Protein AF-A0A956I4I1-F1 (afdb_monomer)

Secondary structure (DSSP, 8-state):
----S------HHHHHHHHHHHHHHHSTTS-GGGHHHHHHHHHHHHHHHHHHS-S-SSS--GGG--HHHHHHHHHHH--SHHHHHHHHHHHHHHHHHHHHHHHTTSS-HHHHHHHHHHHHHHHHHH-

Solvent-accessible surface area (backbone atoms only — not comparable to full-atom values): 7339 Å² total; per-residue (Å²): 136,87,91,76,91,72,83,76,72,68,46,73,42,53,57,54,42,47,57,57,43,53,52,42,46,72,32,92,70,35,54,77,91,44,31,66,53,37,62,59,43,50,51,53,53,50,54,56,48,52,73,73,45,70,90,76,88,80,64,65,61,70,72,69,63,50,64,67,60,52,51,52,53,48,40,75,73,35,69,47,77,66,40,46,52,53,49,29,57,40,30,63,44,46,33,46,47,43,55,48,34,30,75,70,66,76,28,56,57,84,53,34,50,62,48,34,54,51,28,50,57,51,31,63,73,60,104

Nearest PDB structures (foldseek):
  5jsb-assembly1_B  TM=3.882E-01  e=2.409E+00  synthetic construct
  2rld-assembly1_E  TM=4.618E-01  e=6.731E+00  Bacteroides thetaiotaomicron VPI-5482

Mean predicted aligned error: 6.23 Å

Foldseek 3Di:
DDDDPDPPCCDPQNVQQQVLLQVCLPDPLQPVVLSVVSNPLVSVVSVVQVVVDDPDDDYRPPLPDDVVVVVVVLCVVPVDPVSLVNVLSSLVRVLSSLVSCCVVVVDPPVSSVVVNVVSVVVNVVSD

Radius of gyration: 15.04 Å; Cα contacts (8 Å, |Δi|>4): 116; chains: 1; bounding box: 32×51×33 Å

Sequence (127 aa):
MSRSYADRSITLHERIAHVSIERFARSPRCPDDHRFHARSSLQLVVSWLAVFAEHDSRGVPWHRLSPDGFVSAALDCDASPKGRRFLADVLDVMTPFYSFLAEQGVVRRDEAMPIQRRLVELSLAFS

pLDDT: mean 84.69, std 15.43, range [36.91, 97.19]

Structure (mmCIF, N/CA/C/O backbone):
data_AF-A0A956I4I1-F1
#
_entry.id   AF-A0A956I4I1-F1
#
loop_
_atom_site.group_PDB
_atom_site.id
_atom_site.type_symbol
_atom_site.label_atom_id
_atom_site.label_alt_id
_atom_site.label_comp_id
_atom_site.label_asym_id
_atom_site.label_entity_id
_atom_site.label_seq_id
_atom_site.pdbx_PDB_ins_code
_atom_site.Cartn_x
_atom_site.Cartn_y
_atom_site.Cartn_z
_atom_site.occupancy
_atom_site.B_iso_or_equiv
_atom_site.auth_seq_id
_atom_site.auth_comp_id
_atom_site.auth_asym_id
_atom_site.auth_atom_id
_atom_site.pdbx_PDB_model_num
ATOM 1 N N . MET A 1 1 ? 12.117 38.937 -10.849 1.00 38.31 1 MET A N 1
ATOM 2 C CA . MET A 1 1 ? 11.493 37.703 -11.368 1.00 38.31 1 MET A CA 1
ATOM 3 C C . MET A 1 1 ? 11.710 36.576 -10.363 1.00 38.31 1 MET A C 1
ATOM 5 O O . MET A 1 1 ? 12.828 36.395 -9.907 1.00 38.31 1 MET A O 1
ATOM 9 N N . SER A 1 2 ? 10.612 35.906 -10.004 1.00 39.06 2 SER A N 1
ATOM 10 C CA . SER A 1 2 ? 10.493 34.572 -9.387 1.00 39.06 2 SER A CA 1
ATOM 11 C C . SER A 1 2 ? 11.173 34.282 -8.041 1.00 39.06 2 SER A C 1
ATOM 13 O O . SER A 1 2 ? 12.124 33.51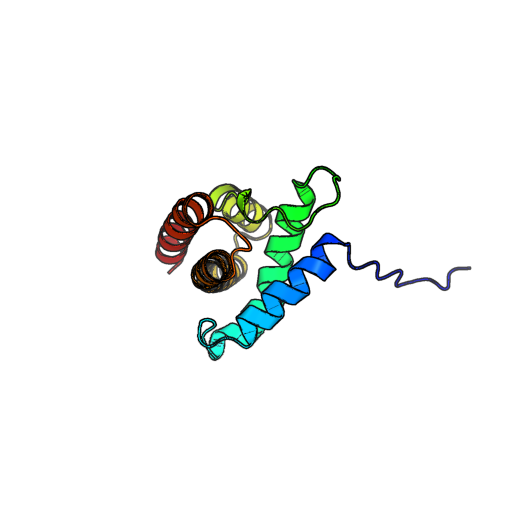3 -7.954 1.00 39.06 2 SER A O 1
ATOM 15 N N . ARG A 1 3 ? 10.557 34.770 -6.956 1.00 43.28 3 ARG A N 1
ATOM 16 C CA . ARG A 1 3 ? 10.466 34.018 -5.692 1.00 43.28 3 ARG A CA 1
ATOM 17 C C . ARG A 1 3 ? 9.083 33.364 -5.621 1.00 43.28 3 ARG A C 1
ATOM 19 O O . ARG A 1 3 ? 8.131 34.048 -5.280 1.00 43.28 3 ARG A O 1
ATOM 26 N N . SER A 1 4 ? 8.986 32.082 -5.970 1.00 39.47 4 SER A N 1
ATOM 27 C CA . SER A 1 4 ? 8.002 31.135 -5.410 1.00 39.47 4 SER A CA 1
ATOM 28 C C . SER A 1 4 ? 8.307 29.719 -5.924 1.00 39.47 4 SER A C 1
ATOM 30 O O . SER A 1 4 ? 7.581 29.146 -6.726 1.00 39.47 4 SER A O 1
ATOM 32 N N . TYR A 1 5 ? 9.456 29.168 -5.527 1.00 39.66 5 TYR A N 1
ATOM 33 C CA . TYR A 1 5 ? 9.709 27.728 -5.607 1.00 39.66 5 TYR A CA 1
ATOM 34 C C . TYR A 1 5 ? 9.308 27.155 -4.252 1.00 39.66 5 TYR A C 1
ATOM 36 O O . TYR A 1 5 ? 10.103 27.241 -3.321 1.00 39.66 5 TYR A O 1
ATOM 44 N N . ALA A 1 6 ? 8.067 26.673 -4.150 1.00 36.91 6 ALA A N 1
ATOM 45 C CA . ALA A 1 6 ? 7.483 25.865 -3.068 1.00 36.91 6 ALA A CA 1
ATOM 46 C C . ALA A 1 6 ? 6.068 26.347 -2.721 1.00 36.91 6 ALA A C 1
ATOM 48 O O . ALA A 1 6 ? 5.773 26.614 -1.557 1.00 36.91 6 ALA A O 1
ATOM 49 N N . ASP A 1 7 ? 5.167 26.393 -3.702 1.00 40.53 7 ASP A N 1
ATOM 50 C CA . ASP A 1 7 ? 3.756 26.224 -3.361 1.00 40.53 7 ASP A CA 1
ATOM 51 C C . ASP A 1 7 ? 3.550 24.737 -3.021 1.00 40.53 7 ASP A C 1
ATOM 53 O O . ASP A 1 7 ? 3.206 23.906 -3.858 1.00 40.53 7 ASP A O 1
ATOM 57 N N . ARG A 1 8 ? 3.935 24.364 -1.791 1.00 42.59 8 ARG A N 1
ATOM 58 C CA . ARG A 1 8 ? 3.746 23.024 -1.217 1.00 42.59 8 ARG A CA 1
ATOM 59 C C . ARG A 1 8 ? 2.275 22.848 -0.860 1.00 42.59 8 ARG A C 1
ATOM 61 O O . ARG A 1 8 ? 1.933 22.661 0.311 1.00 42.59 8 ARG A O 1
ATOM 68 N N . SER A 1 9 ? 1.393 22.887 -1.851 1.00 43.53 9 SER A N 1
ATOM 69 C CA . SER A 1 9 ? 0.046 22.380 -1.655 1.00 43.53 9 SER A CA 1
ATOM 70 C C . SER A 1 9 ? 0.139 20.856 -1.616 1.00 43.53 9 SER A C 1
ATOM 72 O O . SER A 1 9 ? -0.030 20.182 -2.627 1.00 43.53 9 SER A O 1
ATOM 74 N N . ILE A 1 10 ? 0.434 20.304 -0.438 1.00 53.97 10 ILE A N 1
ATOM 75 C CA . ILE A 1 10 ? 0.051 18.927 -0.135 1.00 53.97 10 ILE A CA 1
ATOM 76 C C . ILE A 1 10 ? -1.432 18.846 -0.501 1.00 53.97 10 ILE A C 1
ATOM 78 O O . ILE A 1 10 ? -2.254 19.581 0.069 1.00 53.97 10 ILE A O 1
ATOM 82 N N . THR A 1 11 ? -1.762 18.045 -1.510 1.00 67.81 11 THR A N 1
ATOM 83 C CA . THR A 1 11 ? -3.140 17.911 -1.981 1.00 67.81 11 THR A CA 1
ATOM 84 C C . THR A 1 11 ? -4.007 17.462 -0.800 1.00 67.81 11 THR A C 1
ATOM 86 O O . THR A 1 11 ? -3.524 16.843 0.153 1.00 67.81 11 THR A O 1
ATOM 89 N N . LEU A 1 12 ? -5.302 17.791 -0.794 1.00 71.12 12 LEU A N 1
ATOM 90 C CA . LEU A 1 12 ? -6.193 17.372 0.299 1.00 71.12 12 LEU A CA 1
ATOM 91 C C . LEU A 1 12 ? -6.103 15.852 0.558 1.00 71.12 12 LEU A C 1
ATOM 93 O O . LEU A 1 12 ? -6.095 15.429 1.713 1.00 71.12 12 LEU A O 1
ATOM 97 N N . HIS A 1 13 ? -5.927 15.066 -0.507 1.00 72.88 13 HIS A N 1
ATOM 98 C CA . HIS A 1 13 ? -5.676 13.627 -0.466 1.00 72.88 13 HIS A CA 1
ATOM 99 C C . HIS A 1 13 ? -4.433 13.266 0.345 1.00 72.88 13 HIS A C 1
ATOM 101 O O . HIS A 1 13 ? -4.518 12.449 1.254 1.00 72.88 13 HIS A O 1
ATOM 107 N N . GLU A 1 14 ? -3.302 13.914 0.087 1.00 75.06 14 GLU A N 1
ATOM 108 C CA . GLU A 1 14 ? -2.057 13.658 0.807 1.00 75.06 14 GLU A CA 1
ATOM 109 C C . GLU A 1 14 ? -2.139 14.062 2.287 1.00 75.06 14 GLU A C 1
ATOM 111 O O . GLU A 1 14 ? -1.612 13.350 3.139 1.00 75.06 14 GLU A O 1
ATOM 116 N N . ARG A 1 15 ? -2.855 15.146 2.633 1.00 76.81 15 ARG A N 1
ATOM 117 C CA . ARG A 1 15 ? -3.084 15.519 4.045 1.00 76.81 15 ARG A CA 1
ATOM 118 C C . ARG A 1 15 ? -3.921 14.474 4.784 1.00 76.81 15 ARG A C 1
ATOM 120 O O . ARG A 1 15 ? -3.579 14.091 5.900 1.00 76.81 15 ARG A O 1
ATOM 127 N N . ILE A 1 16 ? -5.003 14.006 4.163 1.00 78.62 16 ILE A N 1
ATOM 128 C CA . ILE A 1 16 ? -5.884 12.972 4.731 1.00 78.62 16 ILE A CA 1
ATOM 129 C C . ILE A 1 16 ? -5.141 11.632 4.828 1.00 78.62 16 ILE A C 1
ATOM 131 O O . ILE A 1 16 ? -5.245 10.929 5.838 1.00 78.62 16 ILE A O 1
ATOM 135 N N . ALA A 1 17 ? -4.343 11.296 3.814 1.00 85.25 17 ALA A N 1
ATOM 136 C CA . ALA A 1 17 ? -3.516 10.101 3.814 1.00 85.25 17 ALA A CA 1
ATOM 137 C C . ALA A 1 17 ? -2.491 10.104 4.942 1.00 85.25 17 ALA A C 1
ATOM 139 O O . ALA A 1 17 ? -2.345 9.098 5.636 1.00 85.25 17 ALA A O 1
ATOM 140 N N . HIS A 1 18 ? -1.818 11.241 5.145 1.00 87.56 18 HIS A N 1
ATOM 141 C CA . HIS A 1 18 ? -0.758 11.385 6.133 1.00 87.56 18 HIS A CA 1
ATOM 142 C C . HIS A 1 18 ? -1.226 10.987 7.535 1.00 87.56 18 HIS A C 1
ATOM 144 O O . HIS A 1 18 ? -0.508 10.293 8.248 1.00 87.56 18 HIS A O 1
ATOM 150 N N . VAL A 1 19 ? -2.464 11.333 7.908 1.00 88.88 19 VAL A N 1
ATOM 151 C CA . VAL A 1 19 ? -3.049 10.918 9.193 1.00 88.88 19 VAL A CA 1
ATOM 152 C C . VAL A 1 19 ? -3.134 9.394 9.300 1.00 88.88 19 VAL A C 1
ATOM 154 O O . VAL A 1 19 ? -2.754 8.825 10.321 1.00 88.88 19 VAL A O 1
ATOM 157 N N . SER A 1 20 ? -3.608 8.715 8.254 1.00 91.38 20 SER A N 1
ATOM 158 C CA . SER A 1 20 ? -3.730 7.250 8.252 1.00 91.38 20 SER A CA 1
ATOM 159 C C . SER A 1 20 ? -2.359 6.567 8.270 1.00 91.38 20 SER A C 1
ATOM 161 O O . SER A 1 20 ? -2.160 5.615 9.023 1.00 91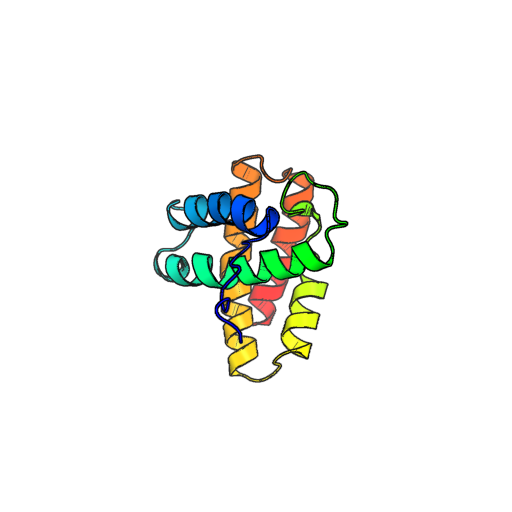.38 20 SER A O 1
ATOM 163 N N . ILE A 1 21 ? -1.403 7.097 7.502 1.00 93.56 21 ILE A N 1
ATOM 164 C CA . ILE A 1 21 ? -0.025 6.598 7.414 1.00 93.56 21 ILE A CA 1
ATOM 165 C C . ILE A 1 21 ? 0.704 6.766 8.751 1.00 93.56 21 ILE A C 1
ATOM 167 O O . ILE A 1 21 ? 1.298 5.813 9.246 1.00 93.56 21 ILE A O 1
ATOM 171 N N . GLU A 1 22 ? 0.624 7.937 9.388 1.00 94.31 22 GLU A N 1
ATOM 172 C CA . GLU A 1 22 ? 1.264 8.171 10.688 1.00 94.31 22 GLU A CA 1
ATOM 173 C C . GLU A 1 22 ? 0.661 7.307 11.793 1.00 94.31 22 GLU A C 1
ATOM 175 O O . GLU A 1 22 ? 1.394 6.777 12.631 1.00 94.31 22 GLU A O 1
ATOM 180 N N . ARG A 1 23 ? -0.666 7.134 11.801 1.00 94.81 23 ARG A N 1
ATOM 181 C CA . ARG A 1 23 ? -1.320 6.243 12.767 1.00 94.81 23 ARG A CA 1
ATOM 182 C C . ARG A 1 23 ? -0.880 4.797 12.562 1.00 94.81 23 ARG A C 1
ATOM 184 O O . ARG A 1 23 ? -0.574 4.132 13.548 1.00 94.81 23 ARG A O 1
ATOM 191 N N . PHE A 1 24 ? -0.785 4.335 11.316 1.00 95.81 24 PHE A N 1
ATOM 192 C CA . PHE A 1 24 ? -0.260 3.009 11.007 1.00 95.81 24 PHE A CA 1
ATOM 193 C C . PHE A 1 24 ? 1.199 2.854 11.452 1.00 95.81 24 PHE A C 1
ATOM 195 O O . PHE A 1 24 ? 1.507 1.924 12.192 1.00 95.81 24 PHE A O 1
ATOM 202 N N . ALA A 1 25 ? 2.074 3.797 11.094 1.00 94.62 25 ALA A N 1
ATOM 203 C CA . ALA A 1 25 ? 3.506 3.752 11.395 1.00 94.62 25 ALA A CA 1
ATOM 204 C C . ALA A 1 25 ? 3.839 3.846 12.898 1.00 94.62 25 ALA A C 1
ATOM 206 O O . ALA A 1 25 ? 4.977 3.598 13.298 1.00 94.62 25 ALA A O 1
ATOM 207 N N . ARG A 1 26 ? 2.873 4.241 13.736 1.00 94.50 26 ARG A N 1
ATOM 208 C CA . ARG A 1 26 ? 2.967 4.218 15.208 1.00 94.50 26 ARG A CA 1
ATOM 209 C C . ARG A 1 26 ? 2.230 3.033 15.833 1.00 94.50 26 ARG A C 1
ATOM 211 O O . ARG A 1 26 ? 2.342 2.819 17.036 1.00 94.50 26 ARG A O 1
ATOM 218 N N . SER A 1 27 ? 1.445 2.305 15.046 1.00 93.88 27 SER A N 1
ATOM 219 C CA . SER A 1 27 ? 0.686 1.152 15.514 1.00 93.88 27 SER A CA 1
ATOM 220 C C . SER A 1 27 ? 1.581 -0.088 15.605 1.00 93.88 27 SER A C 1
ATOM 222 O O . SER A 1 27 ? 2.507 -0.228 14.805 1.00 93.88 27 SER A O 1
ATOM 224 N N . PRO A 1 28 ? 1.258 -1.052 16.485 1.00 92.00 28 PRO A N 1
ATOM 225 C CA . PRO A 1 28 ? 1.946 -2.344 16.527 1.00 92.00 28 PRO A CA 1
ATOM 226 C C . PRO A 1 28 ? 1.721 -3.197 15.264 1.00 92.00 28 PRO A C 1
ATOM 228 O O . PRO A 1 28 ? 2.307 -4.265 15.138 1.00 92.00 28 PRO A O 1
ATOM 231 N N . ARG A 1 29 ? 0.858 -2.761 14.331 1.00 89.94 29 ARG A N 1
ATOM 232 C CA . ARG A 1 29 ? 0.636 -3.433 13.042 1.00 89.94 29 ARG A CA 1
ATOM 233 C C . ARG A 1 29 ? 1.669 -3.061 11.984 1.00 89.94 29 ARG A C 1
ATOM 235 O O . ARG A 1 29 ? 1.734 -3.747 10.972 1.00 89.94 29 ARG A O 1
ATOM 242 N N . CYS A 1 30 ? 2.454 -2.007 12.197 1.00 92.75 30 CYS A N 1
ATOM 243 C CA . CYS A 1 30 ? 3.594 -1.693 11.347 1.00 92.75 30 CYS A CA 1
ATOM 244 C C . CYS A 1 30 ? 4.859 -2.277 11.990 1.00 92.75 30 CYS A C 1
ATOM 246 O O . CYS A 1 30 ? 5.247 -1.783 13.053 1.00 92.75 30 CYS A O 1
ATOM 248 N N . PRO A 1 31 ? 5.512 -3.282 11.373 1.00 87.38 31 PRO A N 1
ATOM 249 C CA . PRO A 1 31 ? 6.801 -3.779 11.847 1.00 87.38 31 PRO A CA 1
ATOM 250 C C . PRO A 1 31 ? 7.801 -2.634 12.015 1.00 87.38 31 PRO A C 1
ATOM 252 O O . PRO A 1 31 ? 7.787 -1.684 11.226 1.00 87.38 31 PRO A O 1
ATOM 255 N N . ASP A 1 32 ? 8.657 -2.712 13.033 1.00 87.56 32 ASP A N 1
ATOM 256 C CA . ASP A 1 32 ? 9.576 -1.625 13.391 1.00 87.56 32 ASP A CA 1
ATOM 257 C C . ASP A 1 32 ? 10.503 -1.253 12.230 1.00 87.56 32 ASP A C 1
ATOM 259 O O . ASP A 1 32 ? 10.590 -0.075 11.868 1.00 87.56 32 ASP A O 1
ATOM 263 N N . ASP A 1 33 ? 11.059 -2.262 11.561 1.00 85.88 33 ASP A N 1
ATOM 264 C CA . ASP A 1 33 ? 11.926 -2.100 10.390 1.00 85.88 33 ASP A CA 1
ATOM 265 C C . ASP A 1 33 ? 11.186 -1.487 9.188 1.00 85.88 33 ASP A C 1
ATOM 267 O O . ASP A 1 33 ? 11.787 -0.871 8.310 1.00 85.88 33 ASP A O 1
ATOM 271 N N . HIS A 1 34 ? 9.853 -1.575 9.166 1.00 84.94 34 HIS A N 1
ATOM 272 C CA . HIS A 1 34 ? 9.013 -1.064 8.085 1.00 84.94 34 HIS A CA 1
ATOM 273 C C . HIS A 1 34 ? 8.512 0.363 8.350 1.00 84.94 34 HIS A C 1
ATOM 275 O O . HIS A 1 34 ? 7.953 0.985 7.452 1.00 84.94 34 HIS A O 1
ATOM 281 N N . ARG A 1 35 ? 8.704 0.941 9.546 1.00 89.69 35 ARG A N 1
ATOM 282 C CA . ARG A 1 35 ? 8.113 2.250 9.912 1.00 89.69 35 ARG A CA 1
ATOM 283 C C . ARG A 1 35 ? 8.636 3.422 9.089 1.00 89.69 35 ARG A C 1
ATOM 285 O O . ARG A 1 35 ? 7.901 4.388 8.866 1.00 89.69 35 ARG A O 1
ATOM 292 N N . PHE A 1 36 ? 9.905 3.383 8.682 1.00 86.44 36 PHE A N 1
ATOM 293 C CA . PHE A 1 36 ? 10.459 4.386 7.770 1.00 86.44 36 PHE A CA 1
ATOM 294 C C . PHE A 1 36 ? 9.868 4.207 6.368 1.00 86.44 36 PHE A C 1
ATOM 296 O O . PHE A 1 36 ? 9.312 5.155 5.811 1.00 86.44 36 PHE A O 1
ATOM 303 N N . HIS A 1 37 ? 9.891 2.971 5.858 1.00 85.12 37 HIS A N 1
ATOM 304 C CA . HIS A 1 37 ? 9.327 2.605 4.559 1.00 85.12 37 HIS A CA 1
ATOM 305 C C . HIS A 1 37 ? 7.827 2.903 4.462 1.00 85.12 37 HIS A C 1
ATOM 307 O O . HIS A 1 37 ? 7.369 3.357 3.421 1.00 85.12 37 HIS A O 1
ATOM 313 N N . ALA A 1 38 ? 7.067 2.747 5.545 1.00 89.00 38 ALA A N 1
ATOM 314 C CA . ALA A 1 38 ? 5.651 3.083 5.604 1.00 89.00 38 ALA A CA 1
ATOM 315 C C . ALA A 1 38 ? 5.390 4.565 5.340 1.00 89.00 38 ALA A C 1
ATOM 317 O O . ALA A 1 38 ? 4.477 4.903 4.593 1.00 89.00 38 ALA A O 1
ATOM 318 N N . ARG A 1 39 ? 6.208 5.459 5.901 1.00 89.25 39 ARG A N 1
ATOM 319 C CA . ARG A 1 39 ? 6.032 6.907 5.725 1.00 89.25 39 ARG A CA 1
ATOM 320 C C . ARG A 1 39 ? 6.360 7.379 4.316 1.00 89.25 39 ARG A C 1
ATOM 322 O O . ARG A 1 39 ? 5.698 8.282 3.817 1.00 89.25 39 ARG A O 1
ATOM 329 N N . SER A 1 40 ? 7.376 6.793 3.689 1.00 85.12 40 SER A N 1
ATOM 330 C CA . SER A 1 40 ? 7.823 7.182 2.350 1.00 85.12 40 SER A CA 1
ATOM 331 C C . SER A 1 40 ? 7.045 6.469 1.242 1.00 85.12 40 SER A C 1
ATOM 333 O O . SER A 1 40 ? 6.569 7.111 0.310 1.00 85.12 40 SER A O 1
ATOM 335 N N . SER A 1 41 ? 6.868 5.155 1.352 1.00 87.25 41 SER A N 1
ATOM 336 C CA . SER A 1 41 ? 6.330 4.308 0.281 1.00 87.25 41 SER A CA 1
ATOM 337 C C . SER A 1 41 ? 4.812 4.401 0.168 1.00 87.25 41 SER A C 1
ATOM 339 O O . SER A 1 41 ? 4.285 4.469 -0.940 1.00 87.25 41 SER A O 1
ATOM 341 N N . LEU A 1 42 ? 4.087 4.490 1.293 1.00 90.69 42 LEU A N 1
ATOM 342 C CA . LEU A 1 42 ? 2.628 4.657 1.246 1.00 90.69 42 LEU A CA 1
ATOM 343 C C . LEU A 1 42 ? 2.229 6.010 0.653 1.00 90.69 42 LEU A C 1
ATOM 345 O O . LEU A 1 42 ? 1.155 6.119 0.070 1.00 90.69 42 LEU A O 1
ATOM 349 N N . GLN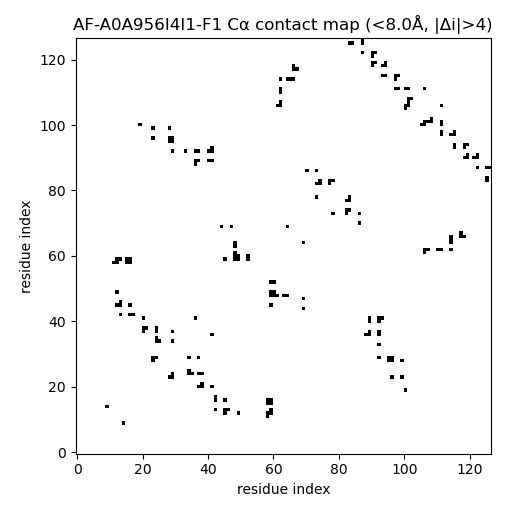 A 1 43 ? 3.099 7.020 0.730 1.00 87.06 43 GLN A N 1
ATOM 350 C CA . GLN A 1 43 ? 2.854 8.297 0.069 1.00 87.06 43 GLN A CA 1
ATOM 351 C C . GLN A 1 43 ? 2.811 8.146 -1.461 1.00 87.06 43 GLN A C 1
ATOM 353 O O . GLN A 1 43 ? 1.979 8.778 -2.104 1.00 87.06 43 GLN A O 1
ATOM 358 N N . LEU A 1 44 ? 3.623 7.260 -2.048 1.00 85.06 44 LEU A N 1
ATOM 359 C CA . LEU A 1 44 ? 3.567 6.976 -3.489 1.00 85.06 44 LEU A CA 1
ATOM 360 C C . LEU A 1 44 ? 2.255 6.297 -3.886 1.00 85.06 44 LEU A C 1
ATOM 362 O O . LEU A 1 44 ? 1.670 6.627 -4.916 1.00 85.06 44 LEU A O 1
ATOM 366 N N . VAL A 1 45 ? 1.758 5.387 -3.045 1.00 89.19 45 VAL A N 1
ATOM 367 C CA . VAL A 1 45 ? 0.452 4.739 -3.244 1.00 89.19 45 VAL A CA 1
ATOM 368 C C . VAL A 1 45 ? -0.671 5.779 -3.228 1.00 89.19 45 VAL A C 1
ATOM 370 O O . VAL A 1 45 ? -1.603 5.701 -4.024 1.00 89.19 45 VAL A O 1
ATOM 373 N N . VAL A 1 46 ? -0.576 6.782 -2.353 1.00 87.69 46 VAL A N 1
ATOM 374 C CA . VAL A 1 46 ? -1.536 7.895 -2.298 1.00 87.69 46 VAL A CA 1
ATOM 375 C C . VAL A 1 46 ? -1.492 8.714 -3.575 1.00 87.69 46 VAL A C 1
ATOM 377 O O . VAL A 1 46 ? -2.549 9.014 -4.122 1.00 87.69 46 VAL A O 1
ATOM 380 N N . SER A 1 47 ? -0.298 9.055 -4.065 1.00 84.00 47 SER A N 1
ATOM 381 C CA . SER A 1 47 ? -0.148 9.774 -5.331 1.00 84.00 47 SER A CA 1
ATOM 382 C C . SER A 1 47 ? -0.748 8.983 -6.492 1.00 84.00 47 SER A C 1
ATOM 384 O O . SER A 1 47 ? -1.480 9.554 -7.292 1.00 84.00 47 SER A O 1
ATOM 386 N N . TRP A 1 48 ? -0.521 7.667 -6.541 1.00 85.38 48 TRP A N 1
ATOM 387 C CA . TRP A 1 48 ? -1.139 6.787 -7.533 1.00 85.38 48 TRP A CA 1
ATOM 388 C C . TRP A 1 48 ? -2.667 6.828 -7.454 1.00 85.38 48 TRP A C 1
ATOM 390 O O . TRP A 1 48 ? -3.330 7.126 -8.441 1.00 85.38 48 TRP A O 1
ATOM 400 N N . LEU A 1 49 ? -3.240 6.614 -6.268 1.00 86.06 49 LEU A N 1
ATOM 401 C CA . LEU A 1 49 ? -4.689 6.678 -6.060 1.00 86.06 49 LEU A CA 1
ATOM 402 C C . LEU A 1 49 ? -5.277 8.049 -6.405 1.00 86.06 49 LEU A C 1
ATOM 404 O O . LEU A 1 49 ? -6.393 8.115 -6.910 1.00 86.06 49 LEU A O 1
ATOM 408 N N . ALA A 1 50 ? -4.537 9.129 -6.152 1.00 79.56 50 ALA A N 1
ATOM 409 C CA . ALA A 1 50 ? -4.963 10.488 -6.456 1.00 79.56 50 ALA A CA 1
ATOM 410 C C . ALA A 1 50 ? -5.044 10.764 -7.966 1.00 79.56 50 ALA A C 1
ATOM 412 O O . ALA A 1 50 ? -5.874 11.571 -8.368 1.00 79.56 50 ALA A O 1
ATOM 413 N N . VAL A 1 51 ? -4.248 10.083 -8.802 1.00 77.44 51 VAL A N 1
ATOM 414 C CA . VAL A 1 51 ? -4.345 10.191 -10.273 1.00 77.44 51 VAL A CA 1
ATOM 415 C C . VAL A 1 51 ? -5.679 9.640 -10.790 1.00 77.44 51 VAL A C 1
ATOM 417 O O . VAL A 1 51 ? -6.233 10.175 -11.746 1.00 77.44 51 VAL A O 1
ATOM 420 N N . PHE A 1 52 ? -6.214 8.598 -10.148 1.00 71.56 52 PHE A N 1
ATOM 421 C CA . PHE A 1 52 ? -7.484 7.959 -10.530 1.00 71.56 52 PHE A CA 1
ATOM 422 C C . PHE A 1 52 ? -8.677 8.425 -9.692 1.00 71.56 52 PHE A C 1
ATOM 424 O O . PHE A 1 52 ? -9.818 8.028 -9.944 1.00 71.56 52 PHE A O 1
ATOM 431 N N . ALA A 1 53 ? -8.431 9.249 -8.675 1.00 65.44 53 ALA A N 1
ATOM 432 C CA . ALA A 1 53 ? -9.481 9.921 -7.944 1.00 65.44 53 ALA A CA 1
ATOM 433 C C . ALA A 1 53 ? -10.022 11.039 -8.840 1.00 65.44 53 ALA A C 1
ATOM 435 O O . ALA A 1 53 ? -9.367 12.062 -9.036 1.00 65.44 53 ALA A O 1
ATOM 436 N N . GLU A 1 54 ? -11.232 10.862 -9.375 1.00 59.88 54 GLU A N 1
ATOM 437 C CA . GLU A 1 54 ? -12.024 12.002 -9.839 1.00 59.88 54 GLU A CA 1
ATOM 438 C C . GLU A 1 54 ? -11.992 13.067 -8.731 1.00 59.88 54 GLU A C 1
ATOM 440 O O . GLU A 1 54 ? -12.053 12.717 -7.552 1.00 59.88 54 GLU A O 1
ATOM 445 N N . HIS A 1 55 ? -11.840 14.345 -9.095 1.00 54.12 55 HIS A N 1
ATOM 446 C CA . HIS A 1 55 ? -11.561 15.484 -8.200 1.00 54.12 55 HIS A CA 1
ATOM 447 C C . HIS A 1 55 ? -12.562 15.702 -7.033 1.00 54.12 55 HIS A C 1
ATOM 449 O O . HIS A 1 55 ? -12.464 16.693 -6.305 1.00 54.12 55 HIS A O 1
ATOM 455 N N . ASP A 1 56 ? -13.504 14.790 -6.810 1.00 53.03 56 ASP A N 1
ATOM 456 C CA . ASP A 1 56 ? -14.601 14.883 -5.863 1.00 53.03 56 ASP A CA 1
ATOM 457 C C . ASP A 1 56 ? -14.236 14.414 -4.428 1.00 53.03 56 ASP A C 1
ATOM 459 O O . ASP A 1 56 ? -14.625 13.373 -3.904 1.00 53.03 56 ASP A O 1
ATOM 463 N N . SER A 1 57 ? -13.390 15.226 -3.797 1.00 56.09 57 SER A N 1
ATOM 464 C CA . SER A 1 57 ? -13.614 15.904 -2.506 1.00 56.09 57 SER A CA 1
ATOM 465 C C . SER A 1 57 ? -14.006 15.182 -1.188 1.00 56.09 57 SER A C 1
ATOM 467 O O . SER A 1 57 ? -14.407 15.878 -0.253 1.00 56.09 57 SER A O 1
ATOM 469 N N . ARG A 1 58 ? -13.812 13.864 -0.980 1.00 62.94 58 ARG A N 1
ATOM 470 C CA . ARG A 1 58 ? -14.058 13.242 0.366 1.00 62.94 58 ARG A CA 1
ATOM 471 C C . ARG A 1 58 ? -12.904 12.496 1.043 1.00 62.94 58 ARG A C 1
ATOM 473 O O . ARG A 1 58 ? -13.019 12.165 2.222 1.00 62.94 58 ARG A O 1
ATOM 480 N N . GLY A 1 59 ? -11.787 12.262 0.360 1.00 73.38 59 GLY A N 1
ATOM 481 C CA . GLY A 1 59 ? -10.628 11.573 0.934 1.00 73.38 59 GLY A CA 1
ATOM 482 C C . GLY A 1 59 ? -9.934 10.658 -0.065 1.00 73.38 59 GLY A C 1
ATOM 483 O O . GLY A 1 59 ? -10.294 10.619 -1.234 1.00 73.38 59 GLY A O 1
ATOM 484 N N . VAL A 1 60 ? -8.919 9.925 0.395 1.00 83.69 60 VAL A N 1
ATOM 485 C CA . VAL A 1 60 ? -8.183 8.978 -0.455 1.00 83.69 60 VAL A CA 1
ATOM 486 C C . VAL A 1 60 ? -9.074 7.770 -0.764 1.00 83.69 60 VAL A C 1
ATOM 488 O O . VAL A 1 60 ? -9.559 7.134 0.178 1.00 83.69 60 VAL A O 1
ATOM 491 N N . PRO A 1 61 ? -9.283 7.407 -2.042 1.00 86.44 61 PRO A N 1
ATOM 492 C CA . PRO A 1 61 ? -10.130 6.279 -2.417 1.00 86.44 61 PRO A CA 1
ATOM 493 C C . PRO A 1 61 ? -9.384 4.948 -2.246 1.00 86.44 61 PRO A C 1
ATOM 495 O O . PRO A 1 61 ? -9.156 4.219 -3.206 1.00 86.44 61 PRO A O 1
ATOM 498 N N . TRP A 1 62 ? -9.006 4.608 -1.014 1.00 89.69 62 TRP A N 1
ATOM 499 C CA . TRP A 1 62 ? -8.260 3.385 -0.691 1.00 89.69 62 TRP A CA 1
ATOM 500 C C . TRP A 1 62 ? -8.933 2.107 -1.222 1.00 89.69 62 TRP A C 1
ATOM 502 O O . TRP A 1 62 ? -8.258 1.196 -1.684 1.00 89.69 62 TRP A O 1
ATOM 512 N N . HIS A 1 63 ? -10.269 2.059 -1.235 1.00 90.38 63 HIS A N 1
ATOM 513 C CA . HIS A 1 63 ? -11.045 0.935 -1.779 1.00 90.38 63 HIS A CA 1
ATOM 514 C C . HIS A 1 63 ? -10.895 0.745 -3.301 1.00 90.38 63 HIS A C 1
ATOM 516 O O . HIS A 1 63 ? -11.311 -0.281 -3.826 1.00 90.38 63 HIS A O 1
ATOM 522 N N . ARG A 1 64 ? -10.331 1.723 -4.023 1.00 89.75 64 ARG A N 1
ATOM 523 C CA . ARG A 1 64 ? -10.144 1.682 -5.483 1.00 89.75 64 ARG A CA 1
ATOM 524 C C . ARG A 1 64 ? -8.737 1.283 -5.905 1.00 89.75 64 ARG A C 1
ATOM 526 O O . ARG A 1 64 ? -8.429 1.340 -7.094 1.00 89.75 64 ARG A O 1
ATOM 533 N N . LEU A 1 65 ? -7.864 0.912 -4.969 1.00 92.19 65 LEU A N 1
ATOM 534 C CA . LEU A 1 65 ? -6.547 0.423 -5.345 1.00 92.19 65 LEU A CA 1
ATOM 535 C C . LEU A 1 65 ? -6.694 -0.820 -6.221 1.00 92.19 65 LEU A C 1
ATOM 537 O O . LEU A 1 65 ? -7.270 -1.818 -5.799 1.00 92.19 65 LEU A O 1
ATOM 541 N N . SER A 1 66 ? -6.106 -0.759 -7.413 1.00 93.44 66 SER A N 1
ATOM 542 C CA . SER A 1 66 ? -5.778 -1.935 -8.211 1.00 93.44 66 SER A CA 1
ATOM 543 C C . SER A 1 66 ? -4.323 -2.317 -7.921 1.00 93.44 66 SER A C 1
ATOM 545 O O . SER A 1 66 ? -3.428 -1.598 -8.375 1.00 93.44 66 SER A O 1
ATOM 547 N N . PRO A 1 67 ? -4.051 -3.395 -7.155 1.00 94.69 67 PRO A N 1
ATOM 548 C CA . PRO A 1 67 ? -2.682 -3.819 -6.865 1.00 94.69 67 PRO A CA 1
ATOM 549 C C . PRO A 1 67 ? -1.896 -4.154 -8.133 1.00 94.69 67 PRO A C 1
ATOM 551 O O . PRO A 1 67 ? -0.756 -3.725 -8.275 1.00 94.69 67 PRO A O 1
ATOM 554 N N . ASP A 1 68 ? -2.530 -4.842 -9.084 1.00 95.50 68 ASP A N 1
ATOM 555 C CA . ASP A 1 68 ? -1.921 -5.177 -10.373 1.00 95.50 68 ASP A CA 1
ATOM 556 C C . ASP A 1 68 ? -1.615 -3.931 -11.203 1.00 95.50 68 ASP A C 1
ATOM 558 O O . ASP A 1 68 ? -0.523 -3.809 -11.754 1.00 95.50 68 ASP A O 1
ATOM 562 N N . GLY A 1 69 ? -2.547 -2.971 -11.249 1.00 93.94 69 GLY A N 1
ATOM 563 C CA . GLY A 1 69 ? -2.327 -1.701 -11.939 1.00 93.94 69 GLY A CA 1
ATOM 564 C C . GLY A 1 69 ? -1.177 -0.902 -11.325 1.00 93.94 69 GLY A C 1
ATOM 565 O O . GLY A 1 69 ? -0.346 -0.367 -12.054 1.00 93.94 69 GLY A O 1
ATOM 566 N N . PHE A 1 70 ? -1.089 -0.871 -9.991 1.00 93.69 70 PHE A N 1
ATOM 567 C CA . PHE A 1 70 ? 0.015 -0.227 -9.279 1.00 93.69 70 PHE A CA 1
ATOM 568 C C . PHE A 1 70 ? 1.363 -0.899 -9.578 1.00 93.69 70 PHE A C 1
ATOM 570 O O . PHE A 1 70 ? 2.324 -0.210 -9.911 1.00 93.69 70 PHE A O 1
ATOM 577 N N . VAL A 1 71 ? 1.433 -2.234 -9.509 1.00 94.88 71 VAL A N 1
ATOM 578 C CA . VAL A 1 71 ? 2.654 -2.996 -9.820 1.00 94.88 71 VAL A CA 1
ATOM 579 C C . VAL A 1 71 ? 3.082 -2.794 -11.270 1.00 94.88 71 VAL A C 1
ATOM 581 O O . VAL A 1 71 ? 4.257 -2.530 -11.514 1.00 94.88 71 VAL A O 1
ATOM 584 N N . SER A 1 72 ? 2.149 -2.869 -12.224 1.00 94.62 72 SER A N 1
ATOM 585 C CA . SER A 1 72 ? 2.442 -2.636 -13.643 1.00 94.62 72 SER A CA 1
ATOM 586 C C . SER A 1 72 ? 3.051 -1.253 -13.851 1.00 94.62 72 SER A C 1
ATOM 588 O O . SER A 1 72 ? 4.130 -1.140 -14.420 1.00 94.62 72 SER A O 1
ATOM 590 N N . ALA A 1 73 ? 2.419 -0.209 -13.311 1.00 91.69 73 ALA A N 1
ATOM 591 C CA . ALA A 1 73 ? 2.909 1.156 -13.462 1.00 91.69 73 ALA A CA 1
ATOM 592 C C . ALA A 1 73 ? 4.260 1.394 -12.769 1.00 91.69 73 ALA A C 1
ATOM 594 O O . ALA A 1 73 ? 5.096 2.143 -13.274 1.00 91.69 73 ALA A O 1
ATOM 595 N N . ALA A 1 74 ? 4.498 0.752 -11.623 1.00 92.44 74 ALA A N 1
ATOM 596 C CA . ALA A 1 74 ? 5.788 0.810 -10.948 1.00 92.44 74 ALA A CA 1
ATOM 597 C C . ALA A 1 74 ? 6.898 0.149 -11.785 1.00 92.44 74 ALA A C 1
ATOM 599 O O . ALA A 1 74 ? 7.991 0.704 -11.889 1.00 92.44 74 ALA A O 1
ATOM 600 N N . LEU A 1 75 ? 6.614 -0.993 -12.419 1.00 93.50 75 LEU A N 1
ATOM 601 C CA . LEU A 1 75 ? 7.555 -1.675 -13.312 1.00 93.50 75 LEU A CA 1
ATOM 602 C C . LEU A 1 75 ? 7.797 -0.902 -14.613 1.00 93.50 75 LEU A C 1
ATOM 604 O O . LEU A 1 75 ? 8.934 -0.863 -15.078 1.00 93.50 75 LEU A O 1
ATOM 608 N N . ASP A 1 76 ? 6.770 -0.258 -15.167 1.00 95.12 76 ASP A N 1
ATOM 609 C CA . ASP A 1 76 ? 6.911 0.622 -16.333 1.00 95.12 76 ASP A CA 1
ATOM 610 C C . ASP A 1 76 ? 7.810 1.833 -16.021 1.00 95.12 76 ASP A C 1
ATOM 612 O O . ASP A 1 76 ? 8.517 2.332 -16.897 1.00 95.12 76 ASP A O 1
ATOM 616 N N . CYS A 1 77 ? 7.814 2.291 -14.763 1.00 91.12 77 CYS A N 1
ATOM 617 C CA . CYS A 1 77 ? 8.670 3.375 -14.282 1.00 91.12 77 CYS A CA 1
ATOM 618 C C . CYS A 1 77 ? 10.124 2.923 -14.041 1.00 91.12 77 CYS A C 1
ATOM 620 O O . CYS A 1 77 ? 11.058 3.580 -14.501 1.00 91.12 77 CYS A O 1
ATOM 622 N N . ASP A 1 78 ? 10.332 1.809 -13.328 1.00 93.62 78 ASP A N 1
ATOM 623 C CA . ASP A 1 78 ? 11.662 1.242 -13.068 1.00 93.62 78 ASP A CA 1
ATOM 624 C C . ASP A 1 78 ? 11.615 -0.286 -12.879 1.00 93.62 78 ASP A C 1
ATOM 626 O O . ASP A 1 78 ? 11.403 -0.809 -11.782 1.00 93.62 78 ASP A O 1
ATOM 630 N N . ALA A 1 79 ? 11.896 -1.022 -13.957 1.00 94.12 79 ALA A N 1
ATOM 631 C CA . ALA A 1 79 ? 11.990 -2.483 -13.943 1.00 94.12 79 ALA A CA 1
ATOM 632 C C . ALA A 1 79 ? 13.363 -3.027 -13.493 1.00 94.12 79 ALA A C 1
ATOM 634 O O . ALA A 1 79 ? 13.565 -4.250 -13.519 1.00 94.12 79 ALA A O 1
ATOM 635 N N . SER A 1 80 ? 14.317 -2.165 -13.115 1.00 96.75 80 SER A N 1
ATOM 636 C CA . SER A 1 80 ? 15.654 -2.590 -12.689 1.00 96.75 80 SER A CA 1
ATOM 637 C C . SER A 1 80 ? 15.596 -3.448 -11.414 1.00 96.75 80 SER A C 1
ATOM 639 O O . SER A 1 80 ? 14.623 -3.380 -10.659 1.00 96.75 80 SER A O 1
ATOM 641 N N . PRO A 1 81 ? 16.646 -4.232 -11.094 1.00 95.12 81 PRO A N 1
ATOM 642 C CA . PRO A 1 81 ? 16.693 -4.985 -9.839 1.00 95.12 81 PRO A CA 1
ATOM 643 C C . PRO A 1 81 ? 16.470 -4.112 -8.593 1.00 95.12 81 PRO A C 1
ATOM 645 O O . PRO A 1 81 ? 15.869 -4.558 -7.619 1.00 95.12 81 PRO A O 1
ATOM 648 N N . LYS A 1 82 ? 16.914 -2.849 -8.634 1.00 92.44 82 LYS A N 1
ATOM 649 C CA . LYS A 1 82 ? 16.704 -1.883 -7.553 1.00 92.44 82 LYS A CA 1
ATOM 650 C C . LYS A 1 82 ? 15.239 -1.445 -7.463 1.00 92.44 82 LYS A C 1
ATOM 652 O O . LYS A 1 82 ? 14.696 -1.444 -6.361 1.00 92.44 82 LYS A O 1
ATOM 657 N N . GLY A 1 83 ? 14.612 -1.115 -8.594 1.00 91.06 83 GLY A N 1
ATOM 658 C CA . GLY A 1 83 ? 13.192 -0.760 -8.660 1.00 91.06 83 GLY A CA 1
ATOM 659 C C . GLY A 1 83 ? 12.288 -1.901 -8.194 1.00 91.06 83 GLY A C 1
ATOM 660 O O . GLY A 1 83 ? 11.401 -1.696 -7.370 1.00 91.06 83 GLY A O 1
ATOM 661 N N . ARG A 1 84 ? 12.594 -3.137 -8.605 1.00 93.44 84 ARG A N 1
ATOM 662 C CA . ARG A 1 84 ? 11.888 -4.346 -8.147 1.00 93.44 84 ARG A CA 1
ATOM 663 C C . ARG A 1 84 ? 12.017 -4.577 -6.644 1.00 93.44 84 ARG A C 1
ATOM 665 O O . ARG A 1 84 ? 11.019 -4.883 -6.004 1.00 93.44 84 ARG A O 1
ATOM 672 N N . ARG A 1 85 ? 13.215 -4.397 -6.074 1.00 91.12 85 ARG A N 1
ATOM 673 C CA . ARG A 1 85 ? 13.420 -4.505 -4.621 1.00 91.12 85 ARG A CA 1
ATOM 674 C C . ARG A 1 85 ? 12.634 -3.440 -3.860 1.00 91.12 85 ARG A C 1
ATOM 676 O O . ARG A 1 85 ? 11.989 -3.753 -2.872 1.00 91.12 85 ARG A O 1
ATOM 683 N N . PHE A 1 86 ? 12.649 -2.201 -4.348 1.00 89.31 86 PHE A N 1
ATOM 684 C CA . PHE 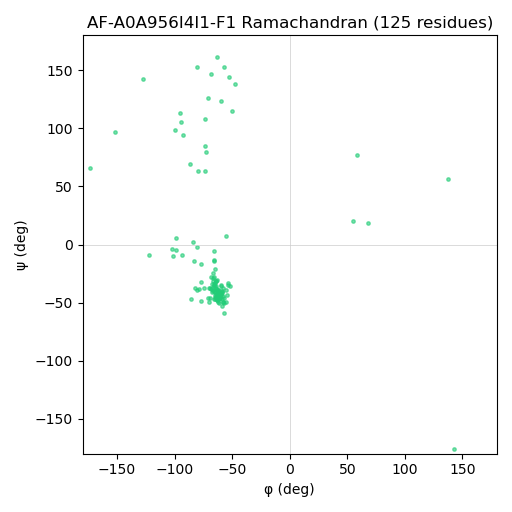A 1 86 ? 11.839 -1.135 -3.767 1.00 89.31 86 PHE A CA 1
ATOM 685 C C . PHE A 1 86 ? 10.341 -1.467 -3.818 1.00 89.31 86 PHE A C 1
ATOM 687 O O . PHE A 1 86 ? 9.634 -1.271 -2.835 1.00 89.31 86 PHE A O 1
ATOM 694 N N . LEU A 1 87 ? 9.856 -1.999 -4.943 1.00 92.06 87 LEU A N 1
ATOM 695 C CA . LEU A 1 87 ? 8.464 -2.418 -5.087 1.00 92.06 87 LEU A CA 1
ATOM 696 C C . LEU A 1 87 ? 8.098 -3.552 -4.118 1.00 92.06 87 LEU A C 1
ATOM 698 O O . LEU A 1 87 ? 7.016 -3.506 -3.539 1.00 92.06 87 LEU A O 1
ATOM 702 N N . ALA A 1 88 ? 8.998 -4.513 -3.889 1.00 90.94 88 ALA A N 1
ATOM 703 C CA . ALA A 1 88 ? 8.817 -5.548 -2.871 1.00 90.94 88 ALA A CA 1
ATOM 704 C C . ALA A 1 88 ? 8.622 -4.932 -1.471 1.00 90.94 88 ALA A C 1
ATOM 706 O O . ALA A 1 88 ? 7.609 -5.201 -0.825 1.00 90.94 88 ALA A O 1
ATOM 707 N N . ASP A 1 89 ? 9.499 -4.001 -1.065 1.00 89.31 89 ASP A N 1
ATOM 708 C CA . ASP A 1 89 ? 9.381 -3.288 0.219 1.00 89.31 89 ASP A CA 1
ATOM 709 C C . ASP A 1 89 ? 8.032 -2.543 0.334 1.00 89.31 89 ASP A C 1
ATOM 711 O O . ASP A 1 89 ? 7.416 -2.487 1.402 1.00 89.31 89 ASP A O 1
ATOM 715 N N . VAL A 1 90 ? 7.543 -1.961 -0.770 1.00 92.19 90 VAL A N 1
ATOM 716 C CA . VAL A 1 90 ? 6.237 -1.285 -0.800 1.00 92.19 90 VAL A CA 1
ATOM 717 C C . VAL A 1 90 ? 5.096 -2.284 -0.577 1.00 92.19 90 VAL A C 1
ATOM 719 O O . VAL A 1 90 ? 4.211 -2.021 0.241 1.00 92.19 90 VAL A O 1
ATOM 722 N N . LEU A 1 91 ? 5.103 -3.429 -1.266 1.00 92.75 91 LEU A N 1
ATOM 723 C CA . LEU A 1 91 ? 4.061 -4.459 -1.151 1.00 92.75 91 LEU A CA 1
ATOM 724 C C . LEU A 1 91 ? 3.985 -5.050 0.268 1.00 92.75 91 LEU A C 1
ATOM 726 O O . LEU A 1 91 ? 2.884 -5.218 0.813 1.00 92.75 91 LEU A O 1
ATOM 730 N N . ASP A 1 92 ? 5.139 -5.270 0.897 1.00 89.88 92 ASP A N 1
ATOM 731 C CA . ASP A 1 92 ? 5.252 -5.778 2.270 1.00 89.88 92 ASP A CA 1
ATOM 732 C C . ASP A 1 92 ? 4.664 -4.819 3.307 1.00 89.88 92 ASP A C 1
ATOM 734 O O . ASP A 1 92 ? 4.113 -5.235 4.327 1.00 89.88 92 ASP A O 1
ATOM 738 N N . VAL A 1 93 ? 4.732 -3.516 3.041 1.00 92.56 93 VAL A N 1
ATOM 739 C CA . VAL A 1 93 ? 4.122 -2.476 3.876 1.00 92.56 93 VAL A CA 1
ATOM 740 C C . VAL A 1 93 ? 2.623 -2.338 3.599 1.00 92.56 93 VAL A C 1
ATOM 742 O O . VAL A 1 93 ? 1.834 -2.127 4.526 1.00 92.56 93 VAL A O 1
ATOM 745 N N . MET A 1 94 ? 2.201 -2.440 2.338 1.00 93.69 94 MET A N 1
ATOM 746 C CA . MET A 1 94 ? 0.803 -2.245 1.946 1.00 93.69 94 MET A CA 1
ATOM 747 C C . MET A 1 94 ? -0.125 -3.305 2.547 1.00 93.69 94 MET A C 1
ATOM 749 O O . MET A 1 94 ? -1.236 -2.979 2.965 1.00 93.69 94 MET A O 1
ATOM 753 N N . THR A 1 95 ? 0.323 -4.556 2.640 1.00 90.44 95 THR A 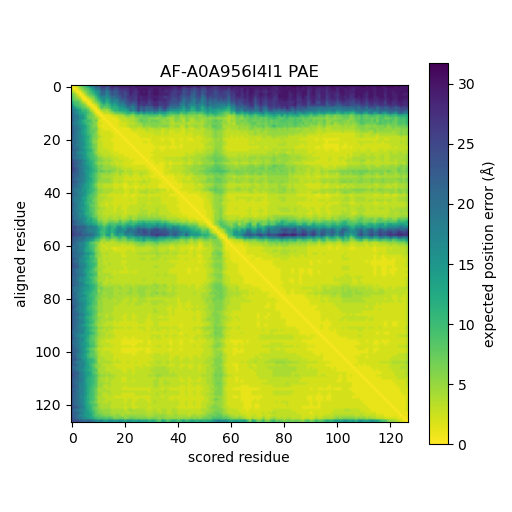N 1
ATOM 754 C CA . THR A 1 95 ? -0.475 -5.662 3.192 1.00 90.44 95 THR A CA 1
ATOM 755 C C . THR A 1 95 ? -0.970 -5.401 4.632 1.00 90.44 95 THR A C 1
ATOM 757 O O . THR A 1 95 ? -2.189 -5.365 4.860 1.00 90.44 95 THR A O 1
ATOM 760 N N . PRO A 1 96 ? -0.088 -5.162 5.626 1.00 92.12 96 PRO A N 1
ATOM 761 C CA . PRO A 1 96 ? -0.513 -4.817 6.981 1.00 92.12 96 PRO A CA 1
ATOM 762 C C . PRO A 1 96 ? -1.210 -3.452 7.049 1.00 92.12 96 PRO A C 1
ATOM 764 O O . PRO A 1 96 ? -2.100 -3.266 7.882 1.00 92.12 96 PRO A O 1
ATOM 767 N N . PHE A 1 97 ? -0.882 -2.514 6.155 1.00 95.00 97 PHE A N 1
ATOM 768 C CA . PHE A 1 97 ? -1.560 -1.221 6.101 1.00 95.00 97 PHE A CA 1
ATOM 769 C C . PHE A 1 97 ? -3.042 -1.352 5.729 1.00 95.00 97 PHE A C 1
ATOM 771 O O . PHE A 1 97 ? -3.891 -0.777 6.406 1.00 95.00 97 PHE A O 1
ATOM 778 N N . TYR A 1 98 ? -3.397 -2.158 4.724 1.00 94.44 98 TYR A N 1
ATOM 779 C CA . TYR A 1 98 ? -4.807 -2.384 4.385 1.00 94.44 98 TYR A CA 1
ATOM 780 C C . TYR A 1 98 ? -5.560 -3.137 5.483 1.00 94.44 98 TYR A C 1
ATOM 782 O O . TYR A 1 98 ? -6.755 -2.897 5.671 1.00 94.44 98 TYR A O 1
ATOM 790 N N . SER A 1 99 ? -4.886 -4.021 6.227 1.00 92.69 99 SER A N 1
ATOM 791 C CA . SER A 1 99 ? -5.465 -4.638 7.434 1.00 92.69 99 SER A CA 1
ATOM 792 C C . SER A 1 99 ? -5.801 -3.576 8.475 1.00 92.69 99 SER A C 1
ATOM 794 O O . SER A 1 99 ? -6.920 -3.526 8.987 1.00 92.69 99 SER A O 1
ATOM 796 N N . PHE A 1 100 ? -4.862 -2.663 8.717 1.00 95.44 100 PHE A N 1
ATOM 797 C CA . PHE A 1 100 ? -5.053 -1.534 9.614 1.00 95.44 100 PHE A CA 1
ATOM 798 C C . PHE A 1 100 ? -6.199 -0.614 9.160 1.00 95.44 100 PHE A C 1
ATOM 800 O O . PHE A 1 100 ? -7.061 -0.280 9.971 1.00 95.44 100 PHE A O 1
ATOM 807 N N . LEU A 1 101 ? -6.278 -0.243 7.877 1.00 94.44 101 LEU A N 1
ATOM 808 C CA . LEU A 1 101 ? -7.361 0.605 7.358 1.00 94.44 101 LEU A CA 1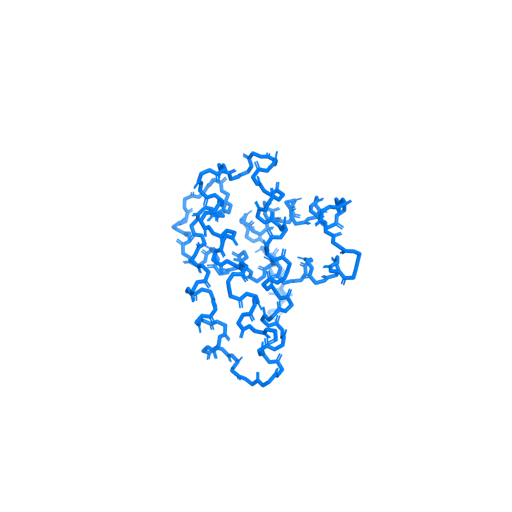
ATOM 809 C C . LEU A 1 101 ? -8.750 -0.016 7.575 1.00 94.44 101 LEU A C 1
ATOM 811 O O . LEU A 1 101 ? -9.686 0.697 7.944 1.00 94.44 101 LEU A O 1
ATOM 815 N N . ALA A 1 102 ? -8.872 -1.332 7.391 1.00 94.56 102 ALA A N 1
ATOM 816 C CA . ALA A 1 102 ? -10.118 -2.058 7.619 1.00 94.56 102 ALA A CA 1
ATOM 817 C C . ALA A 1 102 ? -10.509 -2.108 9.106 1.00 94.56 102 ALA A C 1
ATOM 819 O O . ALA A 1 102 ? -11.681 -1.971 9.455 1.00 94.56 102 ALA A O 1
ATOM 820 N N . GLU A 1 103 ? -9.534 -2.270 10.001 1.00 94.88 103 GLU A N 1
ATOM 821 C CA . GLU A 1 103 ? -9.747 -2.242 11.454 1.00 94.88 103 GLU A CA 1
ATOM 822 C C . GLU A 1 103 ? -10.140 -0.858 11.969 1.00 94.88 103 GLU A C 1
ATOM 824 O O . GLU A 1 103 ? -10.938 -0.751 12.897 1.00 94.88 103 GLU A O 1
ATOM 829 N N . GLN A 1 104 ? -9.609 0.200 11.352 1.00 93.31 104 GLN A N 1
ATOM 830 C CA . GLN A 1 104 ? -9.951 1.585 11.676 1.00 93.31 104 GLN A CA 1
ATOM 831 C C . GLN A 1 104 ? -11.267 2.058 11.042 1.00 93.31 104 GLN A C 1
ATOM 833 O O . GLN A 1 104 ? -11.658 3.203 11.260 1.00 93.31 104 GLN A O 1
ATOM 838 N N . GLY A 1 105 ? -11.934 1.220 10.240 1.00 92.19 105 GLY A N 1
ATOM 839 C CA . GLY A 1 105 ? -13.157 1.591 9.525 1.00 92.19 105 GLY A CA 1
ATOM 840 C C . GLY A 1 105 ? -12.942 2.627 8.416 1.00 92.19 105 GLY A C 1
ATOM 841 O O . GLY A 1 105 ? -13.901 3.261 7.988 1.00 92.19 105 GLY A O 1
ATOM 842 N N . VAL A 1 106 ? -11.700 2.814 7.951 1.00 91.19 106 VAL A N 1
ATOM 843 C CA . VAL A 1 106 ? -11.369 3.718 6.833 1.00 91.19 106 VAL A CA 1
ATOM 844 C C . VAL A 1 106 ? -11.743 3.084 5.491 1.00 91.19 106 VAL A C 1
ATOM 846 O O . VAL A 1 106 ? -12.132 3.782 4.559 1.00 91.19 106 VAL A O 1
ATOM 849 N N . VAL A 1 107 ? -11.641 1.756 5.403 1.00 92.75 107 VAL A N 1
ATOM 850 C CA . VAL A 1 107 ? -12.088 0.942 4.265 1.00 92.75 107 VAL A CA 1
ATOM 851 C C . VAL A 1 107 ? -12.990 -0.154 4.806 1.00 92.75 107 VAL A C 1
ATOM 853 O O . VAL A 1 107 ? -12.724 -0.689 5.886 1.00 92.75 107 VAL A O 1
ATOM 856 N N . ARG A 1 108 ? -14.060 -0.511 4.094 1.00 94.69 108 ARG A N 1
ATOM 857 C CA . ARG A 1 108 ? -14.894 -1.626 4.544 1.00 94.69 108 ARG A CA 1
ATOM 858 C C .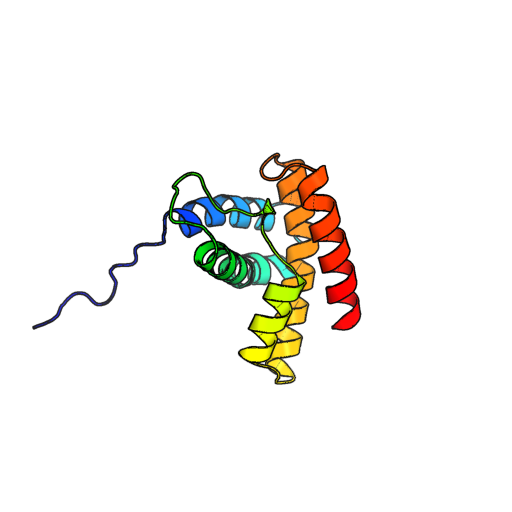 ARG A 1 108 ? -14.119 -2.937 4.418 1.00 94.69 108 ARG A C 1
ATOM 860 O O . ARG A 1 108 ? -13.309 -3.115 3.511 1.00 94.69 108 ARG A O 1
ATOM 867 N N . ARG A 1 109 ? -14.364 -3.888 5.324 1.00 93.56 109 ARG A N 1
ATOM 868 C CA . ARG A 1 109 ? -13.639 -5.174 5.327 1.00 93.56 109 ARG A CA 1
ATOM 869 C C . ARG A 1 109 ? -13.811 -5.951 4.021 1.00 93.56 109 ARG A C 1
ATOM 871 O O . ARG A 1 109 ? -12.839 -6.509 3.528 1.00 93.56 109 ARG A O 1
ATOM 878 N N . ASP A 1 110 ? -15.015 -5.956 3.459 1.00 95.75 110 ASP A N 1
ATOM 879 C CA . ASP A 1 110 ? -15.338 -6.621 2.194 1.00 95.75 110 ASP A CA 1
ATOM 880 C C . ASP A 1 110 ? -14.631 -5.996 0.980 1.00 95.75 110 ASP A C 1
ATOM 882 O O . ASP A 1 110 ? -14.307 -6.711 0.037 1.00 95.75 110 ASP A O 1
ATOM 886 N N . GLU A 1 111 ? -14.313 -4.701 1.033 1.00 94.06 111 GLU A N 1
ATOM 887 C CA . GLU A 1 111 ? -13.515 -4.005 0.012 1.00 94.06 111 GLU A CA 1
ATOM 888 C C . GLU A 1 111 ? -12.005 -4.210 0.224 1.00 94.06 111 GLU A C 1
ATOM 890 O O . GLU A 1 111 ? -11.249 -4.374 -0.731 1.00 94.06 111 GLU A O 1
ATOM 895 N N . ALA A 1 112 ? -11.547 -4.233 1.479 1.00 94.12 112 ALA A N 1
ATOM 896 C CA . ALA A 1 112 ? -10.131 -4.374 1.811 1.00 94.12 112 ALA A CA 1
ATOM 897 C C . ALA A 1 112 ? -9.601 -5.802 1.603 1.00 94.12 112 ALA A C 1
ATOM 899 O O . ALA A 1 112 ? -8.463 -5.972 1.174 1.00 94.12 112 ALA A O 1
ATOM 900 N N . MET A 1 113 ? -10.402 -6.832 1.897 1.00 94.19 113 MET A N 1
ATOM 901 C CA . MET A 1 113 ? -9.998 -8.241 1.785 1.00 94.19 113 MET A CA 1
ATOM 902 C C . MET A 1 113 ? -9.478 -8.657 0.396 1.00 94.19 113 MET A C 1
ATOM 904 O O . MET A 1 113 ? -8.411 -9.274 0.346 1.00 94.19 113 MET A O 1
ATOM 908 N N . PRO A 1 114 ? -10.165 -8.367 -0.730 1.00 95.56 114 PRO A N 1
ATOM 909 C CA . PRO A 1 114 ? -9.650 -8.731 -2.051 1.00 95.56 114 PRO A CA 1
ATOM 910 C C . PRO A 1 114 ? -8.341 -8.002 -2.381 1.00 95.56 114 PRO A C 1
ATOM 912 O O . PRO A 1 114 ? -7.422 -8.621 -2.915 1.00 95.56 114 PRO A O 1
ATOM 915 N N . ILE A 1 115 ? -8.217 -6.727 -1.993 1.00 96.19 115 ILE A N 1
ATOM 916 C CA . ILE A 1 115 ? -6.987 -5.942 -2.166 1.00 96.19 115 ILE A CA 1
ATOM 917 C C . ILE A 1 115 ? -5.838 -6.569 -1.367 1.00 96.19 115 ILE A C 1
ATOM 919 O O . ILE A 1 115 ? -4.773 -6.824 -1.921 1.00 96.19 115 ILE A O 1
ATOM 923 N N . GLN A 1 116 ? -6.058 -6.878 -0.085 1.00 94.25 116 GLN A N 1
ATOM 924 C CA . GLN A 1 116 ? -5.060 -7.519 0.777 1.00 94.25 116 GLN A CA 1
ATOM 925 C C . GLN A 1 116 ? -4.605 -8.864 0.224 1.00 94.25 116 GLN A C 1
ATOM 927 O O . GLN A 1 116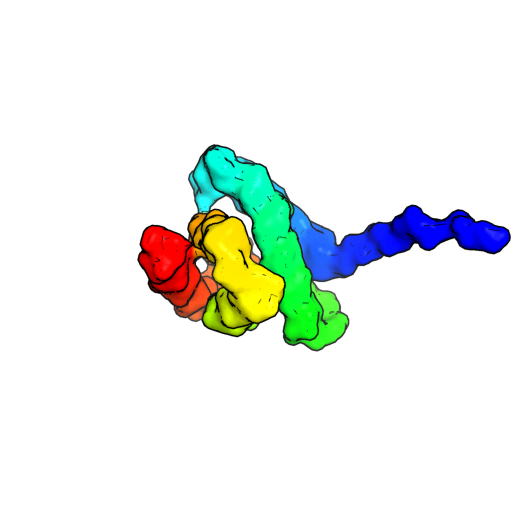 ? -3.406 -9.115 0.156 1.00 94.25 116 GLN A O 1
ATOM 932 N N . ARG A 1 117 ? -5.545 -9.723 -0.192 1.00 95.12 117 ARG A N 1
ATOM 933 C CA . ARG A 1 117 ? -5.210 -11.030 -0.767 1.00 95.12 117 ARG A CA 1
ATOM 934 C C . ARG A 1 117 ? -4.293 -10.865 -1.973 1.00 95.12 117 ARG A C 1
ATOM 936 O O . ARG A 1 117 ? -3.269 -11.536 -2.050 1.00 95.12 117 ARG A O 1
ATOM 943 N N . ARG A 1 118 ? -4.626 -9.935 -2.871 1.00 97.19 118 ARG A N 1
ATOM 944 C CA . ARG A 1 118 ? -3.813 -9.702 -4.061 1.00 97.19 118 ARG A CA 1
ATOM 945 C C . ARG A 1 118 ? -2.441 -9.111 -3.726 1.00 97.19 118 ARG A C 1
ATOM 947 O O . ARG A 1 118 ? -1.457 -9.509 -4.335 1.00 97.19 118 ARG A O 1
ATOM 954 N N . LEU A 1 119 ? -2.348 -8.219 -2.739 1.00 95.38 119 LEU A N 1
ATOM 955 C CA . LEU A 1 119 ? -1.065 -7.687 -2.261 1.00 95.38 119 LEU A CA 1
ATOM 956 C C . LEU A 1 119 ? -0.160 -8.779 -1.676 1.00 95.38 119 LEU A C 1
ATOM 958 O O . LEU A 1 119 ? 1.035 -8.765 -1.949 1.00 95.38 119 LEU A O 1
ATOM 962 N N . VAL A 1 120 ? -0.721 -9.746 -0.941 1.00 94.00 120 VAL A N 1
ATOM 963 C CA . VAL A 1 120 ? 0.025 -10.913 -0.435 1.00 94.00 120 VAL A CA 1
ATOM 964 C C . VAL A 1 120 ? 0.549 -11.766 -1.588 1.00 94.00 120 VAL A C 1
ATOM 966 O O . VAL A 1 120 ? 1.726 -12.110 -1.609 1.00 94.00 120 VAL A O 1
ATOM 969 N N . GLU A 1 121 ? -0.302 -12.086 -2.566 1.00 95.94 121 GLU A N 1
ATOM 970 C CA . GLU A 1 121 ? 0.107 -12.854 -3.751 1.00 95.94 121 GLU A CA 1
ATOM 971 C C . GLU A 1 121 ? 1.233 -12.156 -4.526 1.00 95.94 121 GLU A C 1
ATOM 973 O O . GLU A 1 121 ? 2.175 -12.809 -4.970 1.00 95.94 121 GLU A O 1
ATOM 978 N N . LEU A 1 122 ? 1.147 -10.831 -4.671 1.00 95.81 122 LEU A N 1
ATOM 979 C CA . LEU A 1 122 ? 2.171 -10.030 -5.335 1.00 95.81 122 LEU A CA 1
ATOM 980 C C . LEU A 1 122 ? 3.464 -9.973 -4.511 1.00 95.81 122 LEU A C 1
ATOM 982 O O . LEU A 1 122 ? 4.521 -10.216 -5.072 1.00 95.81 122 LEU A O 1
ATOM 986 N N . SER A 1 123 ? 3.409 -9.722 -3.201 1.00 91.75 123 SER A N 1
ATOM 987 C CA . SER A 1 123 ? 4.599 -9.718 -2.326 1.00 91.75 123 SER A CA 1
ATOM 988 C C . SER A 1 123 ? 5.380 -11.040 -2.426 1.00 91.75 123 SER A C 1
ATOM 990 O O . SER A 1 123 ? 6.593 -11.031 -2.644 1.00 91.75 123 SER A O 1
ATOM 992 N N . LEU A 1 124 ? 4.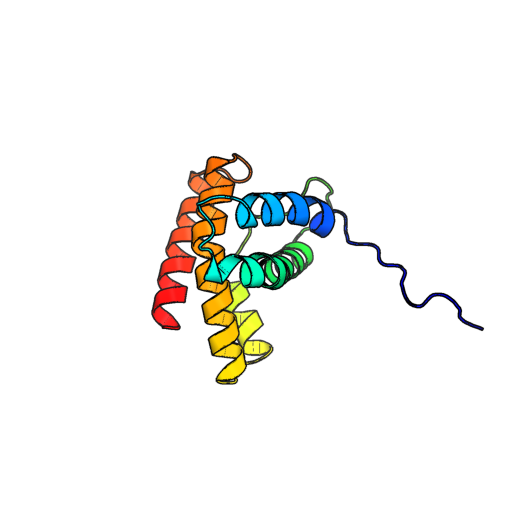678 -12.181 -2.423 1.00 91.75 124 LEU A N 1
ATOM 993 C CA . LEU A 1 124 ? 5.293 -13.503 -2.598 1.00 91.75 124 LEU A CA 1
ATOM 994 C C . LEU A 1 124 ? 5.946 -13.700 -3.975 1.00 91.75 124 LEU A C 1
ATOM 996 O O . LEU A 1 124 ? 6.922 -14.434 -4.081 1.00 91.75 124 LEU A O 1
ATOM 1000 N N . ALA A 1 125 ? 5.426 -13.066 -5.028 1.00 91.12 125 ALA A N 1
ATOM 1001 C CA . ALA A 1 125 ? 6.000 -13.140 -6.374 1.00 91.12 125 ALA A CA 1
ATOM 1002 C C . ALA A 1 125 ? 7.254 -12.263 -6.555 1.00 91.12 125 ALA A C 1
ATOM 1004 O O . ALA A 1 125 ? 7.984 -12.436 -7.532 1.00 91.12 125 ALA A O 1
ATOM 1005 N N . PHE A 1 126 ? 7.481 -11.312 -5.646 1.00 86.50 126 PHE A N 1
ATOM 1006 C CA . PHE A 1 126 ? 8.636 -10.410 -5.636 1.00 86.50 126 PHE A CA 1
ATOM 1007 C C . PHE A 1 126 ? 9.711 -10.802 -4.605 1.00 86.50 126 PHE A C 1
ATOM 1009 O O . PHE A 1 126 ? 10.761 -10.154 -4.570 1.00 86.50 126 PHE A O 1
ATOM 1016 N N . SER A 1 127 ? 9.443 -11.834 -3.796 1.00 73.62 127 SER A N 1
ATOM 1017 C CA . SER A 1 127 ? 10.354 -12.402 -2.790 1.00 73.62 127 SER A CA 1
ATOM 1018 C C . SER A 1 127 ? 11.382 -13.370 -3.379 1.00 73.62 127 SER A C 1
ATOM 1020 O O . SER A 1 127 ? 11.099 -13.985 -4.433 1.00 73.62 127 SER A O 1
#